Protein AF-A0A4R6RDR0-F1 (afdb_monomer_lite)

Structure (mmCIF, N/CA/C/O backbone):
data_AF-A0A4R6RDR0-F1
#
_entry.id   AF-A0A4R6RDR0-F1
#
loop_
_atom_site.group_PDB
_atom_site.id
_atom_site.type_symbol
_atom_site.label_atom_id
_atom_site.label_alt_id
_atom_site.label_comp_id
_atom_site.label_asym_id
_atom_site.label_entity_id
_atom_site.label_seq_id
_atom_site.pdbx_PDB_ins_code
_atom_site.Cartn_x
_atom_site.Cartn_y
_atom_site.Cartn_z
_atom_site.occupancy
_atom_site.B_iso_or_equiv
_atom_site.auth_seq_id
_atom_site.auth_comp_id
_atom_site.auth_asym_id
_atom_site.auth_atom_id
_atom_site.pdbx_PDB_model_num
ATOM 1 N N . MET A 1 1 ? 34.092 20.251 25.377 1.00 47.69 1 MET A N 1
ATOM 2 C CA . MET A 1 1 ? 33.679 20.243 23.959 1.00 47.69 1 MET A CA 1
ATOM 3 C C . MET A 1 1 ? 33.114 18.871 23.671 1.00 47.69 1 MET A C 1
ATOM 5 O O . MET A 1 1 ? 33.875 17.928 23.523 1.00 47.69 1 MET A O 1
ATOM 9 N N . THR A 1 2 ? 31.796 18.743 23.752 1.00 49.81 2 THR A N 1
ATOM 10 C CA . THR A 1 2 ? 31.071 17.506 23.459 1.00 49.81 2 THR A CA 1
ATOM 11 C C . THR A 1 2 ? 31.125 17.278 21.956 1.00 49.81 2 THR A C 1
ATOM 13 O O . THR A 1 2 ? 30.718 18.147 21.188 1.00 49.81 2 THR A O 1
ATOM 16 N N . ASP A 1 3 ? 31.692 16.144 21.567 1.00 53.75 3 ASP A N 1
ATOM 17 C CA . ASP A 1 3 ? 31.786 15.680 20.191 1.00 53.75 3 ASP A CA 1
ATOM 18 C C . ASP A 1 3 ? 30.374 15.612 19.591 1.00 53.75 3 ASP A C 1
ATOM 20 O O . ASP A 1 3 ? 29.497 14.903 20.097 1.00 53.75 3 ASP A O 1
ATOM 24 N N . ALA A 1 4 ? 30.108 16.438 18.580 1.00 61.34 4 ALA A N 1
ATOM 25 C CA . ALA A 1 4 ? 28.840 16.426 17.874 1.00 61.34 4 ALA A CA 1
ATOM 26 C C . ALA A 1 4 ? 28.815 15.149 17.033 1.00 61.34 4 ALA A C 1
ATOM 28 O O . ALA A 1 4 ? 29.314 15.141 15.910 1.00 61.34 4 ALA A O 1
ATOM 29 N N . ALA A 1 5 ? 28.277 14.071 17.613 1.00 69.31 5 ALA A N 1
ATOM 30 C CA . ALA A 1 5 ? 28.170 12.763 16.980 1.00 69.31 5 ALA A CA 1
ATOM 31 C C . ALA A 1 5 ? 27.735 12.919 15.516 1.00 69.31 5 ALA A C 1
ATOM 33 O O . ALA A 1 5 ? 26.642 13.420 15.224 1.00 69.31 5 ALA A O 1
ATOM 34 N N . THR A 1 6 ? 28.630 12.548 14.597 1.00 78.25 6 THR A N 1
ATOM 35 C CA . THR A 1 6 ? 28.396 12.641 13.158 1.00 78.25 6 THR A CA 1
ATOM 36 C C . THR A 1 6 ? 27.144 11.840 12.831 1.00 78.25 6 THR A C 1
ATOM 38 O O . THR A 1 6 ? 27.099 10.630 13.053 1.00 78.25 6 THR A O 1
ATOM 41 N N . ARG A 1 7 ? 26.092 12.516 12.354 1.00 81.75 7 ARG A N 1
ATOM 42 C CA . ARG A 1 7 ? 24.863 11.823 11.964 1.00 81.75 7 ARG A CA 1
ATOM 43 C C . ARG A 1 7 ? 25.187 10.875 10.806 1.00 81.75 7 ARG A C 1
ATOM 45 O O . ARG A 1 7 ? 25.811 11.321 9.841 1.00 81.75 7 ARG A O 1
ATOM 52 N N . PRO A 1 8 ? 24.776 9.600 10.879 1.00 85.31 8 PRO A N 1
ATOM 53 C CA . PRO A 1 8 ? 24.966 8.682 9.769 1.00 85.31 8 PRO A CA 1
ATOM 54 C C . PRO A 1 8 ? 24.188 9.178 8.546 1.00 85.31 8 PRO A C 1
ATOM 56 O O . PRO A 1 8 ? 23.113 9.771 8.674 1.00 85.31 8 PRO A O 1
ATOM 59 N N . ALA A 1 9 ? 24.747 8.943 7.359 1.00 90.94 9 ALA A N 1
ATOM 60 C CA . ALA A 1 9 ? 24.060 9.216 6.104 1.00 90.94 9 ALA A CA 1
ATOM 61 C C . ALA A 1 9 ? 22.785 8.362 5.976 1.00 90.94 9 ALA A C 1
ATOM 63 O O . ALA A 1 9 ? 22.658 7.311 6.608 1.00 90.94 9 ALA A O 1
ATOM 64 N N . THR A 1 10 ? 21.849 8.806 5.132 1.00 90.81 10 THR A N 1
ATOM 65 C CA . THR A 1 10 ? 20.632 8.033 4.842 1.00 90.81 10 THR A CA 1
ATOM 66 C C . THR A 1 10 ? 21.019 6.720 4.150 1.00 90.81 10 THR A C 1
ATOM 68 O O . THR A 1 10 ? 21.749 6.767 3.157 1.00 90.81 10 THR A O 1
ATOM 71 N N . PRO A 1 11 ? 20.574 5.555 4.651 1.00 94.38 11 PRO A N 1
ATOM 72 C CA . PRO A 1 11 ? 20.912 4.273 4.048 1.00 94.38 11 PRO A CA 1
ATOM 73 C C . PRO A 1 11 ? 20.185 4.070 2.714 1.00 94.38 11 PRO A C 1
ATOM 75 O O . PRO A 1 11 ? 19.070 4.550 2.519 1.00 94.38 11 PRO A O 1
ATOM 78 N N . VAL A 1 12 ? 20.798 3.288 1.824 1.00 93.50 12 VAL A N 1
ATOM 79 C CA . VAL A 1 12 ? 20.168 2.781 0.599 1.00 93.50 12 VAL A CA 1
ATOM 80 C C . VAL A 1 12 ? 19.943 1.284 0.769 1.00 93.50 12 VAL A C 1
ATOM 82 O O . VAL A 1 12 ? 20.874 0.552 1.101 1.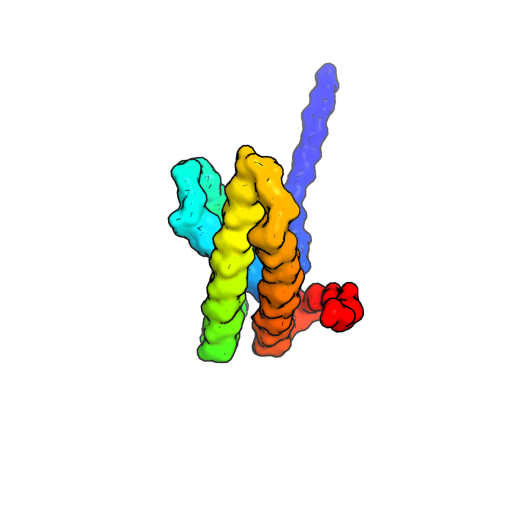00 93.50 12 VAL A O 1
ATOM 85 N N . ALA A 1 13 ? 18.712 0.830 0.544 1.00 93.44 13 ALA A N 1
ATOM 86 C CA . ALA A 1 13 ? 18.337 -0.576 0.609 1.00 93.44 13 ALA A CA 1
ATOM 87 C C . ALA A 1 13 ? 17.621 -0.983 -0.679 1.00 93.44 13 ALA A C 1
ATOM 89 O O . ALA A 1 13 ? 16.794 -0.233 -1.198 1.00 93.44 13 ALA A O 1
ATOM 90 N N . LYS A 1 14 ? 17.925 -2.184 -1.179 1.00 94.62 14 LYS A N 1
ATOM 91 C CA . LYS A 1 14 ? 17.134 -2.800 -2.245 1.00 94.62 14 LYS A CA 1
ATOM 92 C C . LYS A 1 14 ? 15.770 -3.209 -1.686 1.00 94.62 14 LYS A C 1
ATOM 94 O O . LYS A 1 14 ? 15.692 -3.744 -0.582 1.00 94.62 14 LYS A O 1
ATOM 99 N N . VAL A 1 15 ? 14.723 -2.997 -2.474 1.00 96.75 15 VAL A N 1
ATOM 100 C CA . VAL A 1 15 ? 13.353 -3.457 -2.204 1.00 96.75 15 VAL A CA 1
ATOM 101 C C . VAL A 1 15 ? 12.803 -4.160 -3.444 1.00 96.75 15 VAL A C 1
ATOM 103 O O . VAL A 1 15 ? 13.316 -3.960 -4.544 1.00 96.75 15 VAL A O 1
ATOM 106 N N . SER A 1 16 ? 11.777 -4.994 -3.270 1.00 97.75 16 SER A N 1
ATOM 107 C CA . SER A 1 16 ? 11.060 -5.595 -4.403 1.00 97.75 16 SER A CA 1
ATOM 108 C C . SER A 1 16 ? 10.237 -4.547 -5.163 1.00 97.75 16 SER A C 1
ATOM 110 O O . SER A 1 16 ? 9.906 -3.496 -4.603 1.00 97.75 16 SER A O 1
ATOM 112 N N . TRP A 1 17 ? 9.850 -4.830 -6.411 1.00 98.25 17 TRP A N 1
ATOM 113 C CA . TRP A 1 17 ? 8.976 -3.931 -7.173 1.00 98.25 17 TRP A CA 1
ATOM 114 C C . TRP A 1 17 ? 7.619 -3.730 -6.492 1.00 98.25 17 TRP A C 1
ATOM 116 O O . TRP A 1 17 ? 7.119 -2.611 -6.411 1.00 98.25 17 TRP A O 1
ATOM 126 N N . GLY A 1 18 ? 7.043 -4.798 -5.947 1.00 98.12 18 GLY A N 1
ATOM 127 C CA . GLY A 1 18 ? 5.793 -4.776 -5.202 1.00 98.12 18 GLY A CA 1
ATOM 128 C C . GLY A 1 18 ? 5.873 -3.882 -3.967 1.00 98.12 18 GLY A C 1
ATOM 129 O O . GLY A 1 18 ? 4.955 -3.106 -3.738 1.00 98.12 18 GLY A O 1
ATOM 130 N N . GLU A 1 19 ? 6.975 -3.918 -3.209 1.00 98.25 19 GLU A N 1
ATOM 131 C CA . GLU A 1 19 ? 7.193 -2.990 -2.082 1.00 98.25 19 GLU A CA 1
ATOM 132 C C . GLU A 1 19 ? 7.322 -1.535 -2.536 1.00 98.25 19 GLU A C 1
ATOM 134 O O . GLU A 1 19 ? 6.755 -0.631 -1.917 1.00 98.25 19 GLU A O 1
ATOM 139 N N . LEU A 1 20 ? 8.064 -1.297 -3.622 1.00 98.44 20 LEU A N 1
ATOM 140 C CA . LEU A 1 20 ? 8.235 0.044 -4.172 1.00 98.44 20 LEU A CA 1
ATOM 141 C C . LEU A 1 20 ? 6.879 0.643 -4.567 1.00 98.44 20 LEU A C 1
ATOM 143 O O . LEU A 1 20 ? 6.537 1.743 -4.127 1.00 98.44 20 LEU A O 1
ATOM 147 N N . PHE A 1 21 ? 6.088 -0.092 -5.352 1.00 98.62 21 PHE A N 1
ATOM 148 C CA . PHE A 1 21 ? 4.774 0.370 -5.788 1.00 98.62 21 PHE A CA 1
ATOM 149 C C . PHE A 1 21 ? 3.769 0.451 -4.634 1.00 98.62 21 PHE A C 1
ATOM 151 O O . PHE A 1 21 ? 2.985 1.396 -4.593 1.00 98.62 21 PHE A O 1
ATOM 158 N N . ASP A 1 22 ? 3.827 -0.442 -3.645 1.00 98.75 22 ASP A N 1
ATOM 159 C CA . ASP A 1 22 ? 3.000 -0.345 -2.436 1.00 98.75 22 ASP A CA 1
ATOM 160 C C . ASP A 1 22 ? 3.237 0.985 -1.719 1.00 98.75 22 ASP A C 1
ATOM 162 O O . ASP A 1 22 ? 2.308 1.764 -1.490 1.00 98.75 22 ASP A O 1
ATOM 166 N N . LYS A 1 23 ? 4.505 1.325 -1.481 1.00 98.69 23 LYS A N 1
ATOM 167 C CA . LYS A 1 23 ? 4.867 2.588 -0.843 1.00 98.69 23 LYS A CA 1
ATOM 168 C C . LYS A 1 23 ? 4.467 3.809 -1.676 1.00 98.69 23 LYS A C 1
ATOM 170 O O . LYS A 1 23 ? 3.950 4.777 -1.114 1.00 98.69 23 LYS A O 1
ATOM 175 N N . ILE A 1 24 ? 4.653 3.764 -2.995 1.00 98.81 24 ILE A N 1
ATOM 176 C CA . ILE A 1 24 ? 4.216 4.826 -3.917 1.00 98.81 24 ILE A CA 1
ATOM 177 C C . ILE A 1 24 ? 2.699 5.037 -3.824 1.00 98.81 24 ILE A C 1
ATOM 179 O O . ILE A 1 24 ? 2.249 6.172 -3.668 1.00 98.81 24 ILE A O 1
ATOM 183 N N . THR A 1 25 ? 1.896 3.969 -3.870 1.00 98.88 25 THR A N 1
ATOM 184 C CA . THR A 1 25 ? 0.428 4.091 -3.807 1.00 98.88 25 THR A CA 1
ATOM 185 C C . THR A 1 25 ? -0.042 4.662 -2.466 1.00 98.88 25 THR A C 1
ATOM 187 O O . THR A 1 25 ? -0.876 5.570 -2.449 1.00 98.88 25 THR A O 1
ATOM 190 N N . ILE A 1 26 ? 0.569 4.255 -1.348 1.00 98.88 26 ILE A N 1
ATOM 191 C CA . ILE A 1 26 ? 0.313 4.841 -0.022 1.00 98.88 26 ILE A CA 1
ATOM 192 C C . ILE A 1 26 ? 0.662 6.336 0.002 1.00 98.88 26 ILE A C 1
ATOM 194 O O . ILE A 1 26 ? -0.099 7.146 0.536 1.00 98.88 26 ILE A O 1
ATOM 198 N N . LEU A 1 27 ? 1.804 6.731 -0.566 1.00 98.88 27 LEU A N 1
ATOM 199 C CA . LEU A 1 27 ? 2.224 8.134 -0.601 1.00 98.88 27 LEU A CA 1
ATOM 200 C C . LEU A 1 27 ? 1.300 8.992 -1.470 1.00 98.88 27 LEU A C 1
ATOM 202 O O . LEU A 1 27 ? 0.958 10.101 -1.064 1.00 98.88 27 LEU A O 1
ATOM 206 N N . ARG A 1 28 ? 0.811 8.469 -2.599 1.00 98.69 28 ARG A N 1
ATOM 207 C CA . ARG A 1 28 ? -0.214 9.139 -3.419 1.00 98.69 28 ARG A CA 1
ATOM 208 C C . ARG A 1 28 ? -1.495 9.388 -2.623 1.00 98.69 28 ARG A C 1
ATOM 210 O O . ARG A 1 28 ? -2.031 10.495 -2.658 1.00 98.69 28 ARG A O 1
ATOM 217 N N . ILE A 1 29 ? -1.958 8.403 -1.850 1.00 98.62 29 ILE A N 1
ATOM 218 C CA . ILE A 1 29 ? -3.119 8.566 -0.960 1.00 98.62 29 ILE A CA 1
ATOM 219 C C . ILE A 1 29 ? -2.838 9.640 0.096 1.00 98.62 29 ILE A C 1
ATOM 221 O O . ILE A 1 29 ? -3.657 10.538 0.284 1.00 98.62 29 ILE A O 1
ATOM 225 N N . LYS A 1 30 ? -1.662 9.605 0.734 1.00 98.50 30 LYS A N 1
ATOM 226 C CA . LYS A 1 30 ? -1.244 10.603 1.732 1.00 98.50 30 LYS A CA 1
ATOM 227 C C . LYS A 1 30 ? -1.226 12.019 1.165 1.00 98.50 30 LYS A C 1
ATOM 229 O O . LYS A 1 30 ? -1.768 12.920 1.795 1.00 98.50 30 LYS A O 1
ATOM 234 N N . VAL A 1 31 ? -0.662 12.223 -0.024 1.00 98.62 31 VAL A N 1
ATOM 235 C CA . VAL A 1 31 ? -0.648 13.535 -0.689 1.00 98.62 31 VAL A CA 1
ATOM 236 C C . VAL A 1 31 ? -2.070 14.057 -0.926 1.00 98.62 31 VAL A C 1
ATOM 238 O O . VAL A 1 31 ? -2.305 15.251 -0.765 1.00 98.62 31 VAL A O 1
ATOM 241 N N . ARG A 1 32 ? -3.029 13.176 -1.251 1.00 98.00 32 ARG A N 1
ATOM 242 C CA . ARG A 1 32 ? -4.439 13.548 -1.461 1.00 98.00 32 ARG A CA 1
ATOM 243 C C . ARG A 1 32 ? -5.230 13.775 -0.169 1.00 98.00 32 ARG A C 1
ATOM 245 O O . ARG A 1 32 ? -6.133 14.604 -0.169 1.00 98.00 32 ARG A O 1
ATOM 252 N N . ARG A 1 33 ? -4.955 13.012 0.896 1.00 97.75 33 ARG A N 1
ATOM 253 C CA . ARG A 1 33 ? -5.811 12.945 2.099 1.00 97.75 33 ARG A CA 1
ATOM 254 C C . ARG A 1 33 ? -5.262 13.671 3.328 1.00 97.75 33 ARG A C 1
ATOM 256 O O . ARG A 1 33 ? -6.038 14.002 4.219 1.00 97.75 33 ARG A O 1
ATOM 263 N N . LEU A 1 34 ? -3.953 13.912 3.427 1.00 97.56 34 LEU A N 1
ATOM 264 C CA . LEU A 1 34 ? -3.385 14.596 4.592 1.00 97.56 34 LEU A CA 1
ATOM 265 C C . LEU A 1 34 ? -3.822 16.066 4.640 1.00 97.56 34 LEU A C 1
ATOM 267 O O . LEU A 1 34 ? -3.753 16.784 3.649 1.00 97.56 34 LEU A O 1
ATOM 271 N N . ALA A 1 35 ? -4.203 16.537 5.829 1.00 97.00 35 ALA A N 1
ATOM 272 C CA . ALA A 1 35 ? -4.674 17.909 6.021 1.00 97.00 35 ALA A CA 1
ATOM 273 C C . ALA A 1 35 ? -3.542 18.929 6.241 1.00 97.00 35 ALA A C 1
ATOM 275 O O . ALA A 1 35 ? -3.694 20.111 5.936 1.00 97.00 35 ALA A O 1
ATOM 276 N N . LYS A 1 36 ? -2.404 18.505 6.809 1.00 98.31 36 LYS A N 1
ATOM 277 C CA . LYS A 1 36 ? -1.319 19.420 7.195 1.00 98.31 36 LYS A CA 1
ATOM 278 C C . LYS A 1 36 ? -0.378 19.686 6.014 1.00 98.31 36 LYS A C 1
ATOM 280 O O . LYS A 1 36 ? 0.274 18.744 5.558 1.00 98.31 36 LYS A O 1
ATOM 285 N N . PRO A 1 37 ? -0.197 20.949 5.575 1.00 97.94 37 PRO A N 1
ATOM 286 C CA . PRO A 1 37 ? 0.619 21.262 4.399 1.00 97.94 37 PRO A CA 1
ATOM 287 C C . PRO A 1 37 ? 2.071 20.780 4.490 1.00 97.94 37 PRO A C 1
ATOM 289 O O . PRO A 1 37 ? 2.654 20.370 3.493 1.00 97.94 37 PRO A O 1
ATOM 292 N N . GLU A 1 38 ? 2.670 20.813 5.680 1.00 98.12 38 GLU A N 1
ATOM 293 C CA . GLU A 1 38 ? 4.031 20.310 5.907 1.00 98.12 38 GLU A CA 1
ATOM 294 C C . GLU A 1 38 ? 4.149 18.795 5.692 1.00 98.12 38 GLU A C 1
ATOM 296 O O . GLU A 1 38 ? 5.114 18.335 5.085 1.00 98.12 38 GLU A O 1
ATOM 301 N N . GLN A 1 39 ? 3.138 18.031 6.110 1.00 98.31 39 GLN A N 1
ATOM 302 C CA . GLN A 1 39 ? 3.099 16.583 5.932 1.00 98.31 39 GLN A CA 1
ATOM 303 C C . GLN A 1 39 ? 2.844 16.222 4.468 1.00 98.31 39 GLN A C 1
ATOM 305 O O . GLN A 1 39 ? 3.482 15.308 3.954 1.00 98.31 39 GLN A O 1
ATOM 310 N N . VAL A 1 40 ? 1.975 16.977 3.783 1.00 98.62 40 VAL A N 1
ATOM 311 C CA . VAL A 1 40 ? 1.742 16.832 2.338 1.00 98.62 40 VAL A CA 1
ATOM 312 C C . VAL A 1 40 ? 3.029 17.097 1.561 1.00 98.62 40 VAL A C 1
ATOM 314 O O . VAL A 1 40 ? 3.409 16.275 0.734 1.00 98.62 40 VAL A O 1
ATOM 317 N N . ARG A 1 41 ? 3.746 18.195 1.853 1.00 98.62 41 ARG A N 1
ATOM 318 C CA . ARG A 1 41 ? 5.035 18.496 1.202 1.00 98.62 41 ARG A CA 1
ATOM 319 C C . ARG A 1 41 ? 6.062 17.392 1.429 1.00 98.62 41 ARG A C 1
ATOM 321 O O . ARG A 1 41 ? 6.748 17.009 0.489 1.00 98.62 41 ARG A O 1
ATOM 328 N N . ASN A 1 42 ? 6.151 16.869 2.651 1.00 98.62 42 ASN A N 1
ATOM 329 C CA . ASN A 1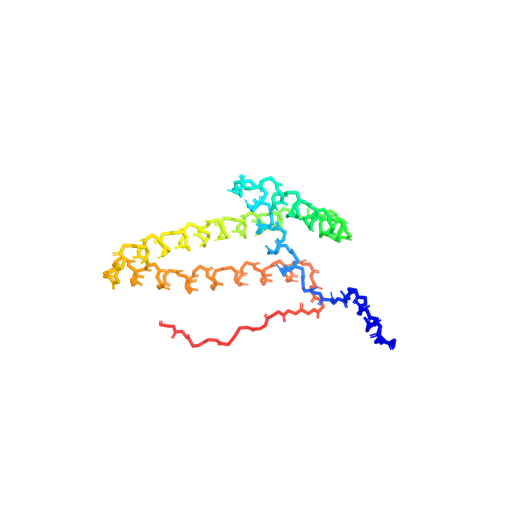 42 ? 7.060 15.770 2.955 1.00 98.62 42 ASN A CA 1
ATOM 330 C C . ASN A 1 42 ? 6.691 14.490 2.187 1.00 98.62 42 ASN A C 1
ATOM 332 O O . ASN A 1 42 ? 7.556 13.883 1.564 1.00 98.62 42 ASN A O 1
ATOM 336 N N . ALA A 1 43 ? 5.411 14.105 2.183 1.00 98.69 43 ALA A N 1
ATOM 337 C CA . ALA A 1 43 ? 4.936 12.933 1.448 1.00 98.69 43 ALA A CA 1
ATOM 338 C C . ALA A 1 43 ? 5.129 13.082 -0.069 1.00 98.69 43 ALA A C 1
ATOM 340 O O . ALA A 1 43 ? 5.502 12.119 -0.728 1.00 98.69 43 ALA A O 1
ATOM 341 N N . ALA A 1 44 ? 4.923 14.282 -0.617 1.00 98.75 44 ALA A N 1
ATOM 342 C CA . ALA A 1 44 ? 5.157 14.571 -2.029 1.00 98.75 44 ALA A CA 1
ATOM 343 C C . ALA A 1 44 ? 6.645 14.491 -2.395 1.00 98.75 44 ALA A C 1
ATOM 345 O O . ALA A 1 44 ? 6.987 13.977 -3.456 1.00 98.75 44 ALA A O 1
ATOM 346 N N . HIS A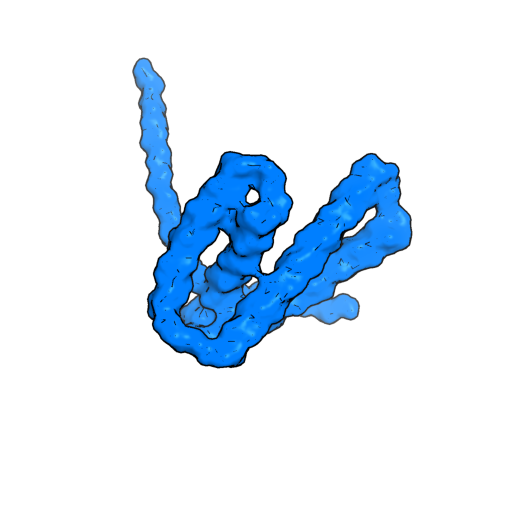 1 45 ? 7.534 14.960 -1.514 1.00 98.56 45 HIS A N 1
ATOM 347 C CA . HIS A 1 45 ? 8.974 14.821 -1.717 1.00 98.56 45 HIS A CA 1
ATOM 348 C C . HIS A 1 45 ? 9.403 13.348 -1.718 1.00 98.56 45 HIS A C 1
ATOM 350 O O . HIS A 1 45 ? 10.100 12.915 -2.631 1.00 98.56 45 HIS A O 1
ATOM 356 N N . GLU A 1 46 ? 8.941 12.565 -0.740 1.00 98.44 46 GLU A N 1
ATOM 357 C CA . GLU A 1 46 ? 9.210 11.125 -0.685 1.00 98.44 46 GLU A CA 1
ATOM 358 C C . GLU A 1 46 ? 8.639 10.390 -1.908 1.00 98.44 46 GLU A C 1
ATOM 360 O O . GLU A 1 46 ? 9.309 9.532 -2.478 1.00 98.44 46 GLU A O 1
ATOM 365 N N . LEU A 1 47 ? 7.429 10.758 -2.344 1.00 98.75 47 LEU A N 1
ATOM 366 C CA . LEU A 1 47 ? 6.794 10.207 -3.540 1.00 98.75 47 LEU A CA 1
ATOM 367 C C . LEU A 1 47 ? 7.652 10.441 -4.785 1.00 98.75 47 LEU A C 1
ATOM 369 O O . LEU A 1 47 ? 7.922 9.485 -5.504 1.00 98.75 47 LEU A O 1
ATOM 373 N N . ALA A 1 48 ? 8.119 11.674 -5.003 1.00 98.56 48 ALA A N 1
ATOM 374 C CA . ALA A 1 48 ? 8.935 12.018 -6.166 1.00 98.56 48 ALA A CA 1
ATOM 375 C C . ALA A 1 48 ? 10.221 11.175 -6.241 1.00 98.56 48 ALA A C 1
ATOM 377 O O . ALA A 1 48 ? 10.530 10.619 -7.291 1.00 98.56 48 ALA A O 1
ATOM 378 N N . VAL A 1 49 ? 10.919 10.995 -5.111 1.00 97.50 49 VAL A N 1
ATOM 379 C CA . VAL A 1 49 ? 12.141 10.168 -5.036 1.00 97.50 49 VAL A CA 1
ATOM 380 C C . VAL A 1 49 ? 11.869 8.709 -5.428 1.00 97.50 49 VAL A C 1
ATOM 382 O O . VAL A 1 49 ? 12.669 8.074 -6.120 1.00 97.50 49 VAL A O 1
ATOM 385 N N . LEU A 1 50 ? 10.737 8.148 -4.996 1.00 98.25 50 LEU A N 1
ATOM 386 C CA . LEU A 1 50 ? 10.383 6.766 -5.327 1.00 98.25 50 LEU A CA 1
ATOM 387 C C . LEU A 1 50 ? 9.854 6.620 -6.757 1.00 98.25 50 LEU A C 1
ATOM 389 O O . LEU A 1 50 ? 10.132 5.609 -7.397 1.00 98.25 50 LEU A O 1
ATOM 393 N N . GLU A 1 51 ? 9.138 7.615 -7.284 1.00 98.12 51 GLU A N 1
ATOM 394 C CA . GLU A 1 51 ? 8.674 7.624 -8.676 1.00 98.12 51 GLU A CA 1
ATOM 395 C C . GLU A 1 51 ? 9.840 7.722 -9.670 1.00 98.12 51 GLU A C 1
ATOM 397 O O . GLU A 1 51 ? 9.814 7.039 -10.694 1.00 98.12 51 GLU A O 1
ATOM 402 N N . GLU A 1 52 ? 10.908 8.459 -9.341 1.00 97.19 52 GLU A N 1
ATOM 403 C CA . GLU A 1 52 ? 12.164 8.437 -10.109 1.00 97.19 52 GLU A CA 1
ATOM 404 C C . GLU A 1 52 ? 12.775 7.030 -10.160 1.00 97.19 52 GLU A C 1
ATOM 406 O O . GLU A 1 52 ? 13.202 6.568 -11.219 1.00 97.19 52 GLU A O 1
ATOM 411 N N . THR A 1 53 ? 12.761 6.308 -9.036 1.00 95.88 53 THR A N 1
ATOM 412 C CA . THR A 1 53 ? 13.224 4.912 -8.995 1.00 95.88 53 THR A CA 1
ATOM 413 C C . THR A 1 53 ? 12.313 4.009 -9.831 1.00 95.88 53 THR A C 1
ATOM 415 O O . THR A 1 53 ? 12.799 3.176 -10.596 1.00 95.88 53 THR A O 1
ATOM 418 N N . ALA A 1 54 ? 10.993 4.193 -9.743 1.00 96.94 54 ALA A N 1
ATOM 419 C CA . ALA A 1 54 ? 10.022 3.404 -10.497 1.00 96.94 54 ALA A CA 1
ATOM 420 C C . ALA A 1 54 ? 10.139 3.601 -12.016 1.00 96.94 54 ALA A C 1
ATOM 422 O O . ALA A 1 54 ? 9.955 2.648 -12.772 1.00 96.94 54 ALA A O 1
ATOM 423 N N . ALA A 1 55 ? 10.514 4.801 -12.467 1.00 96.38 55 ALA A N 1
ATOM 424 C CA . ALA A 1 55 ? 10.714 5.106 -13.883 1.00 96.38 55 ALA A CA 1
ATOM 425 C C . ALA A 1 55 ? 11.824 4.260 -14.538 1.00 96.38 55 ALA A C 1
ATOM 427 O O . ALA A 1 55 ? 11.822 4.077 -15.756 1.00 96.38 55 ALA A O 1
ATOM 428 N N . THR A 1 56 ? 12.744 3.690 -13.750 1.00 94.12 56 THR A N 1
ATOM 429 C CA . THR A 1 56 ? 13.793 2.791 -14.263 1.00 94.12 56 THR A CA 1
ATOM 430 C C . THR A 1 56 ? 13.246 1.473 -14.821 1.00 94.12 56 THR A C 1
ATOM 432 O O . THR A 1 56 ? 13.925 0.835 -15.623 1.00 94.12 56 THR A O 1
ATOM 435 N N . ALA A 1 57 ? 12.006 1.097 -14.477 1.00 92.31 57 ALA A N 1
ATOM 436 C CA . ALA A 1 57 ? 11.310 -0.047 -15.070 1.00 92.31 57 ALA A CA 1
ATOM 437 C C . ALA A 1 57 ? 10.984 0.152 -16.563 1.00 92.31 57 ALA A C 1
ATOM 439 O O . ALA A 1 57 ? 10.644 -0.805 -17.257 1.00 92.31 57 ALA A O 1
ATOM 440 N N . GLY A 1 58 ? 11.069 1.386 -17.072 1.00 93.69 58 GLY A N 1
ATOM 441 C CA . GLY A 1 58 ? 10.664 1.716 -18.431 1.00 93.69 58 GLY A CA 1
ATOM 442 C C . GLY A 1 58 ? 9.143 1.700 -18.596 1.00 93.69 58 GLY A C 1
ATOM 443 O O . GLY A 1 58 ? 8.404 2.183 -17.741 1.00 93.69 58 GLY A O 1
ATOM 444 N N . THR A 1 59 ? 8.665 1.192 -19.733 1.00 94.81 59 THR A N 1
ATOM 445 C CA . THR A 1 59 ? 7.221 1.107 -20.000 1.00 94.81 59 THR A CA 1
ATOM 446 C C . THR A 1 59 ? 6.635 -0.115 -19.308 1.00 94.81 59 THR A C 1
ATOM 448 O O . THR A 1 59 ? 7.012 -1.242 -19.620 1.00 94.81 59 THR A O 1
ATOM 451 N N . LEU A 1 60 ? 5.692 0.119 -18.399 1.00 96.31 60 LEU A N 1
ATOM 452 C CA . LEU A 1 60 ? 4.930 -0.936 -17.739 1.00 96.31 60 LEU A CA 1
ATOM 453 C C . LEU A 1 60 ? 3.811 -1.426 -18.661 1.00 96.31 60 LEU A C 1
ATOM 455 O O . LEU A 1 60 ? 3.127 -0.619 -19.296 1.00 96.31 60 LEU A O 1
ATOM 459 N N . ASP A 1 61 ? 3.605 -2.738 -18.719 1.00 95.56 61 ASP A N 1
ATOM 460 C CA . ASP A 1 61 ? 2.463 -3.304 -19.426 1.00 95.56 61 ASP A CA 1
ATOM 461 C C . ASP A 1 61 ? 1.144 -3.046 -18.675 1.00 95.56 61 ASP A C 1
ATOM 463 O O . ASP A 1 61 ? 1.107 -2.688 -17.492 1.00 95.56 61 ASP A O 1
ATOM 467 N N . SER A 1 62 ? 0.026 -3.245 -19.375 1.00 96.62 62 SER A N 1
ATOM 468 C CA . SER A 1 62 ? -1.312 -2.998 -18.832 1.00 96.62 62 SER A CA 1
ATOM 469 C C . SER A 1 62 ? -1.656 -3.867 -17.620 1.00 96.62 62 SER A C 1
ATOM 471 O O . SER A 1 62 ? -2.454 -3.445 -16.788 1.00 96.62 62 SER A O 1
ATOM 473 N N . GLY A 1 63 ? -1.085 -5.069 -17.512 1.00 97.69 63 GLY A N 1
ATOM 474 C CA . GLY A 1 63 ? -1.292 -5.961 -16.374 1.00 97.69 63 GLY A CA 1
ATOM 475 C C . GLY A 1 63 ? -0.635 -5.424 -15.106 1.00 97.69 63 GLY A C 1
ATOM 476 O O . GLY A 1 63 ? -1.265 -5.411 -14.049 1.00 97.69 63 GLY A O 1
ATOM 477 N N . VAL A 1 64 ? 0.591 -4.905 -15.215 1.00 97.94 64 VAL A N 1
ATOM 478 C CA . VAL A 1 64 ? 1.275 -4.240 -14.094 1.00 97.94 64 VAL A CA 1
ATOM 479 C C . VAL A 1 64 ? 0.543 -2.966 -13.681 1.00 97.94 64 VAL A C 1
ATOM 481 O O . VAL A 1 64 ? 0.331 -2.749 -12.489 1.00 97.94 64 VAL A O 1
ATOM 484 N N . LEU A 1 65 ? 0.104 -2.147 -14.641 1.00 98.31 65 LEU A N 1
ATOM 485 C CA . LEU A 1 65 ? -0.672 -0.937 -14.345 1.00 98.31 65 LEU A CA 1
ATOM 486 C C . LEU A 1 65 ? -1.977 -1.269 -13.606 1.00 98.31 65 LEU A C 1
ATOM 488 O O . LEU A 1 65 ? -2.248 -0.681 -12.561 1.00 98.31 65 LEU A O 1
ATOM 492 N N . ALA A 1 66 ? -2.721 -2.276 -14.071 1.00 98.56 66 ALA A N 1
ATOM 493 C CA . ALA A 1 66 ? -3.927 -2.742 -13.390 1.00 98.56 66 ALA A CA 1
ATOM 494 C C . ALA A 1 66 ? -3.634 -3.265 -11.970 1.00 98.56 66 ALA A C 1
ATOM 496 O O . ALA A 1 66 ? -4.404 -3.015 -11.046 1.00 98.56 66 ALA A O 1
ATOM 497 N N . ALA A 1 67 ? -2.504 -3.949 -11.761 1.00 98.50 67 ALA A N 1
ATOM 498 C CA . ALA A 1 67 ? -2.095 -4.391 -10.430 1.00 98.50 67 ALA A CA 1
ATOM 499 C C . ALA A 1 67 ? -1.728 -3.216 -9.500 1.00 98.50 67 ALA A C 1
ATOM 501 O O . ALA A 1 67 ? -1.991 -3.281 -8.301 1.00 98.50 67 ALA A O 1
ATOM 502 N N . ILE A 1 68 ? -1.156 -2.129 -10.024 1.00 98.62 68 ILE A N 1
ATOM 503 C CA . ILE A 1 68 ? -0.894 -0.901 -9.253 1.00 98.62 68 ILE A CA 1
ATOM 504 C C . ILE A 1 68 ? -2.210 -0.202 -8.869 1.00 98.62 68 ILE A C 1
ATOM 506 O O . ILE A 1 68 ? -2.332 0.314 -7.752 1.00 98.62 68 ILE A O 1
ATOM 510 N N . ASP A 1 69 ? -3.209 -0.214 -9.750 1.00 98.62 69 ASP A N 1
ATOM 511 C CA . ASP A 1 69 ? -4.544 0.315 -9.452 1.00 98.62 69 ASP A CA 1
ATOM 512 C C . ASP A 1 69 ? -5.250 -0.527 -8.375 1.00 98.62 69 ASP A C 1
ATOM 514 O O . ASP A 1 69 ? -5.751 0.027 -7.392 1.00 98.62 69 ASP A O 1
ATOM 518 N N . ASP A 1 70 ? -5.196 -1.861 -8.484 1.00 98.62 70 ASP A N 1
ATOM 519 C CA . ASP A 1 70 ? -5.652 -2.793 -7.441 1.00 98.62 70 ASP A CA 1
ATOM 520 C C . ASP A 1 70 ? -4.986 -2.479 -6.092 1.00 98.62 70 ASP A C 1
ATOM 522 O O . ASP A 1 70 ? -5.650 -2.422 -5.053 1.00 98.62 70 ASP A O 1
ATOM 526 N N . LEU A 1 71 ? -3.666 -2.267 -6.099 1.00 98.69 71 LEU A N 1
ATOM 527 C CA . LEU A 1 71 ? -2.884 -1.978 -4.899 1.00 98.69 71 LEU A CA 1
ATOM 528 C C . LEU A 1 71 ? -3.298 -0.647 -4.267 1.00 98.69 71 LEU A C 1
ATOM 530 O O . LEU A 1 71 ? -3.428 -0.550 -3.047 1.00 98.69 71 LEU A O 1
ATOM 534 N N . THR A 1 72 ? -3.570 0.358 -5.101 1.00 98.69 72 THR A N 1
ATOM 535 C CA . THR A 1 72 ? -4.108 1.649 -4.660 1.00 98.69 72 THR A CA 1
ATOM 536 C C . THR A 1 72 ? -5.463 1.467 -3.982 1.00 98.69 72 THR A C 1
ATOM 538 O O . THR A 1 72 ? -5.653 1.966 -2.876 1.00 98.69 72 THR A O 1
ATOM 541 N N . ALA A 1 73 ? -6.381 0.711 -4.589 1.00 98.75 73 ALA A N 1
ATOM 542 C CA . ALA A 1 73 ? -7.714 0.476 -4.036 1.00 98.75 73 ALA A CA 1
ATOM 543 C C . ALA A 1 73 ? -7.675 -0.272 -2.689 1.00 98.75 73 ALA A C 1
ATOM 545 O O . ALA A 1 73 ? -8.404 0.078 -1.756 1.00 98.75 73 ALA A O 1
ATOM 546 N N . VAL A 1 74 ? -6.799 -1.273 -2.555 1.00 98.69 74 VAL A N 1
ATOM 547 C CA . VAL A 1 74 ? -6.585 -1.980 -1.280 1.00 98.69 74 VAL A CA 1
ATOM 548 C C . VAL A 1 74 ? -6.033 -1.029 -0.217 1.00 98.69 74 VAL A C 1
ATOM 550 O O . VAL A 1 74 ? -6.545 -0.991 0.900 1.00 98.69 74 VAL A O 1
ATOM 553 N N . ASN A 1 75 ? -5.038 -0.205 -0.558 1.00 98.88 75 ASN A N 1
ATOM 554 C CA . ASN A 1 75 ? -4.475 0.773 0.374 1.00 98.88 75 ASN A CA 1
ATOM 555 C C . ASN A 1 75 ? -5.486 1.857 0.790 1.00 98.88 75 ASN A C 1
ATOM 557 O O . ASN A 1 75 ? -5.479 2.285 1.943 1.00 98.88 75 ASN A O 1
ATOM 561 N N . GLU A 1 76 ? -6.389 2.278 -0.097 1.00 98.69 76 GLU A N 1
ATOM 562 C CA . GLU A 1 76 ? -7.482 3.192 0.261 1.00 98.69 76 GLU A CA 1
ATOM 563 C C . GLU A 1 76 ? -8.498 2.545 1.202 1.00 98.69 76 GLU A C 1
ATOM 565 O O . GLU A 1 76 ? -8.965 3.198 2.137 1.00 98.69 76 GLU A O 1
ATOM 570 N N . THR A 1 77 ? -8.803 1.265 0.983 1.00 98.69 77 THR A N 1
ATOM 571 C CA . THR A 1 77 ? -9.686 0.486 1.860 1.00 98.69 77 THR A CA 1
ATOM 572 C C . THR A 1 77 ? -9.069 0.351 3.251 1.00 98.69 77 THR A C 1
ATOM 574 O O . THR A 1 77 ? -9.722 0.667 4.243 1.00 98.69 77 THR A O 1
ATOM 577 N N . LEU A 1 78 ? -7.789 -0.026 3.331 1.00 98.75 78 LEU A N 1
ATOM 578 C CA . LEU A 1 78 ? -7.042 -0.106 4.589 1.00 98.75 78 LEU A CA 1
ATOM 579 C C . LEU A 1 78 ? -6.985 1.240 5.318 1.00 98.75 78 LEU A C 1
ATOM 581 O O . LEU A 1 78 ? -7.167 1.272 6.532 1.00 98.75 78 LEU A O 1
ATOM 585 N N . TRP A 1 79 ? -6.786 2.347 4.595 1.00 98.44 79 TRP A N 1
ATOM 586 C CA . TRP A 1 79 ? -6.826 3.690 5.181 1.00 98.44 79 TRP A CA 1
ATOM 587 C C . TRP A 1 79 ? -8.173 3.965 5.853 1.00 98.44 79 TRP A C 1
ATOM 589 O O . TRP A 1 79 ? -8.216 4.414 6.995 1.00 98.44 79 TRP A O 1
ATOM 599 N N . THR A 1 80 ? -9.279 3.699 5.153 1.00 98.50 80 THR A N 1
ATOM 600 C CA . THR A 1 80 ? -10.626 3.911 5.698 1.00 98.50 80 THR A CA 1
ATOM 601 C C . THR A 1 80 ? -10.903 2.997 6.891 1.00 98.50 80 THR A C 1
ATOM 603 O O . THR A 1 80 ? -11.436 3.468 7.889 1.00 98.50 80 THR A O 1
ATOM 606 N N . ILE A 1 81 ? -10.487 1.727 6.838 1.00 98.56 81 ILE A N 1
ATOM 607 C CA . ILE A 1 81 ? -10.597 0.806 7.979 1.00 98.56 81 ILE A CA 1
ATOM 608 C C . ILE A 1 81 ? -9.817 1.342 9.188 1.00 98.56 81 ILE A C 1
ATOM 610 O O . ILE A 1 81 ? -10.319 1.290 10.307 1.00 98.56 81 ILE A O 1
ATOM 614 N N . GLU A 1 82 ? -8.604 1.861 8.990 1.00 98.06 82 GLU A N 1
ATOM 615 C CA . GLU A 1 82 ? -7.795 2.407 10.084 1.00 98.06 82 GLU A CA 1
ATOM 616 C C . GLU A 1 82 ? -8.435 3.658 10.704 1.00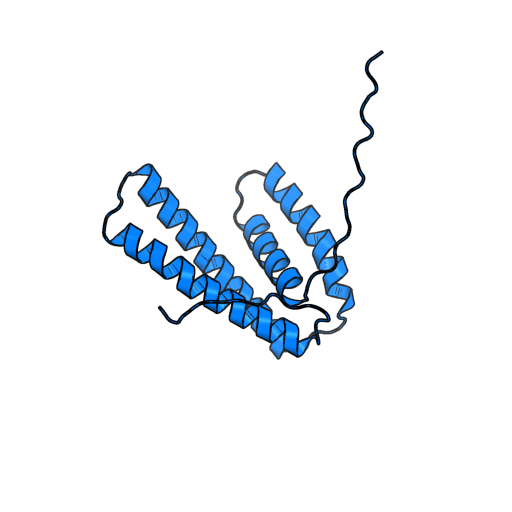 98.06 82 GLU A C 1
ATOM 618 O O . GLU A 1 82 ? -8.442 3.798 11.930 1.00 98.06 82 GLU A O 1
ATOM 623 N N . ASP A 1 83 ? -9.000 4.548 9.886 1.00 97.88 83 ASP A N 1
ATOM 624 C CA . ASP A 1 83 ? -9.740 5.711 10.378 1.00 97.88 83 ASP A CA 1
ATOM 625 C C . ASP A 1 83 ? -10.990 5.278 11.169 1.00 97.88 83 ASP A C 1
ATOM 627 O O . ASP A 1 83 ? -11.161 5.715 12.306 1.00 97.88 83 ASP A O 1
ATOM 631 N N . ASP A 1 84 ? -11.782 4.330 10.660 1.00 98.44 84 ASP A N 1
ATOM 632 C CA . ASP A 1 84 ? -12.942 3.775 11.373 1.00 98.44 84 ASP A CA 1
ATOM 633 C C . ASP A 1 84 ? -12.548 3.117 12.715 1.00 98.44 84 ASP A C 1
ATOM 635 O O . ASP A 1 84 ? -13.235 3.280 13.727 1.00 98.44 84 ASP A O 1
ATOM 639 N N . ILE A 1 85 ? -11.419 2.397 12.766 1.00 98.31 85 ILE A N 1
ATOM 640 C CA . ILE A 1 85 ? -10.888 1.815 14.012 1.00 98.31 85 ILE A CA 1
ATOM 641 C C . ILE A 1 85 ? -10.527 2.920 15.010 1.00 98.31 85 ILE A C 1
ATOM 643 O O . ILE A 1 85 ? -10.827 2.805 16.201 1.00 98.31 85 ILE A O 1
ATOM 647 N N . ARG A 1 86 ? -9.909 4.014 14.548 1.00 98.06 86 ARG A N 1
ATOM 648 C CA . ARG A 1 86 ? -9.595 5.168 15.405 1.00 98.06 86 ARG A CA 1
ATOM 649 C C . ARG A 1 86 ? -10.856 5.868 15.901 1.00 98.06 86 ARG A C 1
ATOM 651 O O . ARG A 1 86 ? -10.814 6.482 16.966 1.00 98.06 86 ARG A O 1
ATOM 658 N N . ASP A 1 87 ? -11.953 5.828 15.157 1.00 98.31 87 ASP A N 1
ATOM 659 C CA . ASP A 1 87 ? -13.241 6.381 15.581 1.00 98.31 87 ASP A CA 1
ATOM 660 C C . ASP A 1 87 ? -13.843 5.549 16.719 1.00 98.31 87 ASP A C 1
ATOM 662 O O . ASP A 1 87 ? -14.217 6.113 17.753 1.00 98.31 87 ASP A O 1
ATOM 666 N N . CYS A 1 88 ? -13.821 4.218 16.588 1.00 98.38 88 CYS A N 1
ATOM 667 C CA . CYS A 1 88 ? -14.157 3.292 17.671 1.00 98.38 88 CYS A CA 1
ATOM 668 C C . CYS A 1 88 ? -13.292 3.533 18.922 1.00 98.38 88 CYS A C 1
ATOM 670 O O . CYS A 1 88 ? -13.831 3.661 20.021 1.00 98.38 88 CYS A O 1
ATOM 672 N N . GLU A 1 89 ? -11.971 3.684 18.766 1.00 98.31 89 GLU A N 1
ATOM 673 C CA . GLU A 1 89 ? -11.039 3.977 19.869 1.00 98.31 89 GLU A CA 1
ATOM 674 C C . GLU A 1 89 ? -11.390 5.294 20.582 1.00 98.31 89 GLU A C 1
ATOM 676 O O . GLU A 1 89 ? -11.477 5.342 21.811 1.00 98.31 89 GLU A O 1
ATOM 681 N N . ARG A 1 90 ? -11.661 6.372 19.830 1.00 98.38 90 ARG A N 1
ATOM 682 C CA . ARG A 1 90 ? -12.062 7.669 20.409 1.00 98.38 90 ARG A CA 1
ATOM 683 C C . ARG A 1 90 ? -13.376 7.576 21.181 1.00 98.38 90 ARG A C 1
ATOM 685 O O . ARG A 1 90 ? -13.519 8.238 22.209 1.00 98.38 90 ARG A O 1
ATOM 692 N N . ALA A 1 91 ? -14.310 6.757 20.704 1.00 98.25 91 ALA A N 1
ATOM 693 C CA . ALA A 1 91 ? -15.568 6.473 21.387 1.00 98.25 91 ALA A CA 1
ATOM 694 C C . ALA A 1 91 ? -15.423 5.461 22.540 1.00 98.25 91 ALA A C 1
ATOM 696 O O . ALA A 1 91 ? -16.341 5.336 23.350 1.00 98.25 91 ALA A O 1
ATOM 697 N N . ARG A 1 92 ? -14.282 4.762 22.634 1.00 98.19 92 ARG A N 1
ATOM 698 C CA . ARG A 1 92 ? -14.064 3.588 23.497 1.00 98.19 92 ARG A CA 1
ATOM 699 C C . ARG A 1 92 ? -15.091 2.474 23.252 1.00 98.19 92 ARG A C 1
ATOM 701 O O . ARG A 1 92 ? -15.484 1.776 24.187 1.00 98.19 92 ARG A O 1
ATOM 708 N N . ASP A 1 93 ? -15.536 2.327 22.007 1.00 98.06 93 ASP A N 1
ATOM 709 C CA . ASP A 1 93 ? -16.463 1.279 21.583 1.00 98.06 93 ASP A CA 1
ATOM 710 C C . ASP A 1 93 ? -15.694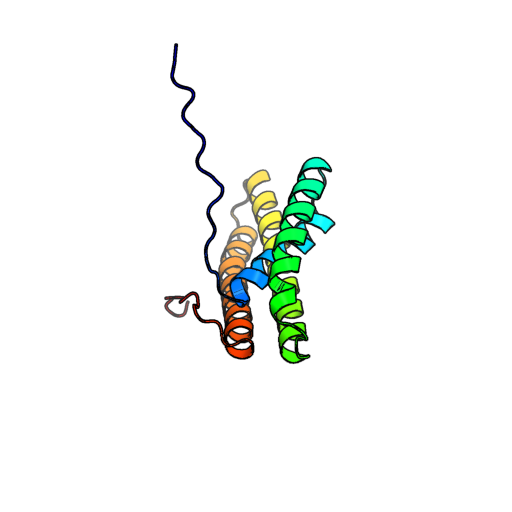 0.120 20.940 1.00 98.06 93 ASP A C 1
ATOM 712 O O . ASP A 1 93 ? -15.256 0.193 19.794 1.00 98.06 93 ASP A O 1
ATOM 716 N N . PHE A 1 94 ? -15.557 -0.969 21.694 1.00 98.06 94 PHE A N 1
ATOM 717 C CA . PHE A 1 94 ? -14.882 -2.199 21.267 1.00 98.06 94 PHE A CA 1
ATOM 718 C C . PHE A 1 94 ? -15.877 -3.321 20.945 1.00 98.06 94 PHE A C 1
ATOM 720 O O . PHE A 1 94 ? -15.580 -4.505 21.113 1.00 98.06 94 PHE A O 1
ATOM 727 N N . GLY A 1 95 ? -17.090 -2.947 20.536 1.00 98.06 95 GLY A N 1
ATOM 728 C CA . GLY A 1 95 ? -18.165 -3.865 20.198 1.00 98.06 95 GLY A CA 1
ATOM 729 C C . GLY A 1 95 ? -18.002 -4.564 18.838 1.00 98.06 95 GLY A C 1
ATOM 730 O O . GLY A 1 95 ? -16.911 -4.628 18.264 1.00 98.06 95 GLY A O 1
ATOM 731 N N . PRO A 1 96 ? -19.106 -5.094 18.279 1.00 98.44 96 PRO A N 1
ATOM 732 C CA . PRO A 1 96 ? -19.084 -5.881 17.045 1.00 98.44 96 PRO A CA 1
ATOM 733 C C . PRO A 1 96 ? -18.435 -5.177 15.847 1.00 98.44 96 PRO A C 1
ATOM 735 O O . PRO A 1 96 ? -17.705 -5.823 15.099 1.00 98.44 96 PRO A O 1
ATOM 738 N N . ARG A 1 97 ? -18.645 -3.861 15.687 1.00 97.69 97 ARG A N 1
ATOM 739 C CA . ARG A 1 97 ? -18.045 -3.083 14.590 1.00 97.69 97 ARG A CA 1
ATOM 740 C C . ARG A 1 97 ? -16.520 -3.048 14.679 1.00 97.69 97 ARG A C 1
ATOM 742 O O . ARG A 1 97 ? -15.853 -3.265 13.675 1.00 97.69 97 ARG A O 1
ATOM 749 N N . PHE A 1 98 ? -15.964 -2.831 15.870 1.00 98.56 98 PHE A N 1
ATOM 750 C CA . PHE A 1 98 ? -14.515 -2.863 16.075 1.00 98.56 98 PHE A CA 1
ATOM 751 C C . PHE A 1 98 ? -13.933 -4.238 15.719 1.00 98.56 98 PHE A C 1
ATOM 753 O O . PHE A 1 98 ? -12.924 -4.325 15.023 1.00 98.56 98 PHE A O 1
ATOM 760 N N . VAL A 1 99 ? -14.596 -5.323 16.141 1.00 98.00 99 VAL A N 1
ATOM 761 C CA . VAL A 1 99 ? -14.175 -6.699 15.819 1.00 98.00 99 VAL A CA 1
ATOM 762 C C . VAL A 1 99 ? -14.237 -6.972 14.313 1.00 98.00 99 VAL A C 1
ATOM 764 O O . VAL A 1 99 ? -13.321 -7.589 13.770 1.00 98.00 99 VAL A O 1
ATOM 767 N N . GLU A 1 100 ? -15.290 -6.517 13.632 1.00 98.00 100 GLU A N 1
ATOM 768 C CA . GLU A 1 100 ? -15.431 -6.621 12.175 1.00 98.00 100 GLU A CA 1
ATOM 769 C C . GLU A 1 100 ? -14.283 -5.901 11.455 1.00 98.00 100 GLU A C 1
ATOM 771 O O . GLU A 1 100 ? -13.604 -6.503 10.623 1.00 98.00 100 GLU A O 1
ATOM 776 N N . LEU A 1 101 ? -14.018 -4.644 11.825 1.00 98.38 101 LEU A N 1
ATOM 777 C CA . LEU A 1 101 ? -12.937 -3.839 11.257 1.00 98.38 101 LEU A CA 1
ATOM 778 C C . LEU A 1 101 ? -11.570 -4.491 11.480 1.00 98.38 101 LEU A C 1
ATOM 780 O O . LEU A 1 101 ? -10.799 -4.644 10.535 1.00 98.38 101 LEU A O 1
ATOM 784 N N . ALA A 1 102 ? -11.288 -4.937 12.707 1.00 96.88 102 ALA A N 1
ATOM 785 C CA . ALA A 1 102 ? -10.037 -5.610 13.040 1.00 96.88 102 ALA A CA 1
ATOM 786 C C . ALA A 1 102 ? -9.828 -6.881 12.202 1.00 96.88 102 ALA A C 1
ATOM 788 O O . ALA A 1 102 ? -8.717 -7.141 11.748 1.00 96.88 102 ALA A O 1
ATOM 789 N N . ARG A 1 103 ? -10.889 -7.656 11.941 1.00 96.38 103 ARG A N 1
ATOM 790 C CA . ARG A 1 103 ? -10.817 -8.829 11.054 1.00 96.38 103 ARG A CA 1
ATOM 791 C C . ARG A 1 103 ? -10.580 -8.436 9.596 1.00 96.38 103 ARG A C 1
ATOM 793 O O . ARG A 1 103 ? -9.757 -9.063 8.931 1.00 96.38 103 ARG A O 1
ATOM 800 N N . A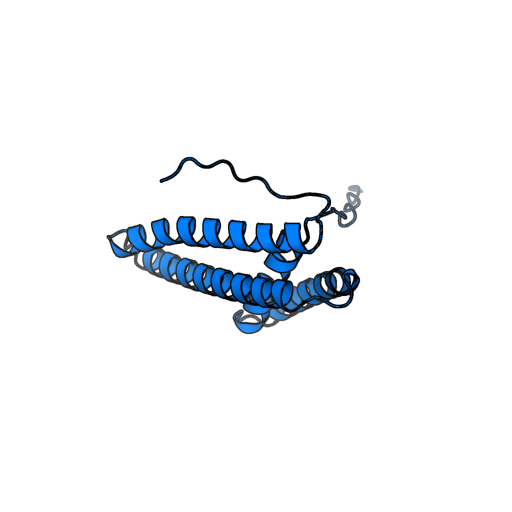LA A 1 104 ? -11.248 -7.388 9.116 1.00 97.19 104 ALA A N 1
ATOM 801 C CA . ALA A 1 104 ? -11.084 -6.890 7.752 1.00 97.19 104 ALA A CA 1
ATOM 802 C C . ALA A 1 104 ? -9.638 -6.456 7.451 1.00 97.19 104 ALA A C 1
ATOM 804 O O . ALA A 1 104 ? -9.165 -6.670 6.337 1.00 97.19 104 ALA A O 1
ATOM 805 N N . VAL A 1 105 ? -8.903 -5.937 8.445 1.00 96.94 105 VAL A N 1
ATOM 806 C CA . VAL A 1 105 ? -7.480 -5.575 8.292 1.00 96.94 105 VAL A CA 1
ATOM 807 C C . VAL A 1 105 ? -6.639 -6.751 7.786 1.00 96.94 105 VAL A C 1
ATOM 809 O O . VAL A 1 105 ? -5.826 -6.562 6.882 1.00 96.94 105 VAL A O 1
ATOM 812 N N . TYR A 1 106 ? -6.801 -7.960 8.335 1.00 92.62 106 TYR A N 1
ATOM 813 C CA . TYR A 1 106 ? -5.997 -9.114 7.907 1.00 92.62 106 TYR A CA 1
ATOM 814 C C . TYR A 1 106 ? -6.350 -9.546 6.482 1.00 92.62 106 TYR A C 1
ATOM 816 O O . TYR A 1 106 ? -5.451 -9.750 5.672 1.00 92.62 106 TYR A O 1
ATOM 824 N N . HIS A 1 107 ? -7.643 -9.578 6.147 1.00 94.88 107 HIS A N 1
ATOM 825 C CA . HIS A 1 107 ? -8.102 -9.921 4.801 1.00 94.88 107 HIS A CA 1
ATOM 826 C C . HIS A 1 107 ? -7.584 -8.942 3.739 1.00 94.88 107 HIS A C 1
ATOM 828 O O . HIS A 1 107 ? -7.062 -9.367 2.707 1.00 94.88 107 HIS A O 1
ATOM 834 N N . GLU A 1 108 ? -7.661 -7.634 3.997 1.00 97.62 108 GLU A N 1
ATOM 835 C CA . GLU A 1 108 ? -7.147 -6.634 3.058 1.00 97.62 108 GLU A CA 1
ATOM 836 C C . GLU A 1 108 ? -5.613 -6.628 3.003 1.00 97.62 108 GLU A C 1
ATOM 838 O O . GLU A 1 108 ? -5.041 -6.451 1.930 1.00 97.62 108 GLU A O 1
ATOM 843 N N . ASN A 1 109 ? -4.914 -6.899 4.110 1.00 96.19 109 ASN A N 1
ATOM 844 C CA . ASN A 1 109 ? -3.456 -7.057 4.092 1.00 96.19 109 ASN A CA 1
ATOM 845 C C . ASN A 1 109 ? -3.000 -8.291 3.300 1.00 96.19 109 ASN A C 1
ATOM 847 O O . ASN A 1 109 ? -1.969 -8.235 2.626 1.00 96.19 109 ASN A O 1
ATOM 851 N N . ASP A 1 110 ? -3.745 -9.393 3.353 1.00 95.06 110 ASP A N 1
ATOM 852 C CA . ASP A 1 110 ? -3.457 -10.584 2.551 1.00 95.06 110 ASP A CA 1
ATOM 853 C C . ASP A 1 110 ? -3.719 -10.321 1.069 1.00 95.06 110 ASP A C 1
ATOM 855 O O . ASP A 1 110 ? -2.890 -10.655 0.216 1.00 95.06 110 ASP A O 1
ATOM 859 N N . ARG A 1 111 ? -4.808 -9.613 0.751 1.00 96.62 111 ARG A N 1
ATOM 860 C CA . ARG A 1 111 ? -5.066 -9.129 -0.607 1.00 96.62 111 ARG A CA 1
ATOM 861 C C . ARG A 1 111 ? -3.948 -8.204 -1.093 1.00 96.62 111 ARG A C 1
ATOM 863 O O . ARG A 1 111 ? -3.463 -8.385 -2.209 1.00 96.62 111 ARG A O 1
ATOM 870 N N . ARG A 1 112 ? -3.484 -7.267 -0.258 1.00 98.00 112 ARG A N 1
ATOM 871 C CA . ARG A 1 112 ? -2.356 -6.367 -0.560 1.00 98.00 112 ARG A CA 1
ATOM 872 C C . ARG A 1 112 ? -1.094 -7.153 -0.889 1.00 98.00 112 ARG A C 1
ATOM 874 O O . ARG A 1 112 ? -0.448 -6.889 -1.900 1.00 98.00 112 ARG A O 1
ATOM 881 N N . ALA A 1 113 ? -0.772 -8.155 -0.074 1.00 97.06 113 ALA A N 1
ATOM 882 C CA . ALA A 1 113 ? 0.381 -9.020 -0.287 1.00 97.06 113 ALA A CA 1
ATOM 883 C C . ALA A 1 113 ? 0.276 -9.814 -1.599 1.00 97.06 113 ALA A C 1
ATOM 885 O O . ALA A 1 113 ? 1.240 -9.863 -2.363 1.00 97.06 113 ALA A O 1
ATOM 886 N N . ALA A 1 114 ? -0.900 -10.363 -1.912 1.00 96.19 114 ALA A N 1
ATOM 887 C CA . ALA A 1 114 ? -1.135 -11.061 -3.174 1.00 96.19 114 ALA A CA 1
ATOM 888 C C . ALA A 1 114 ? -0.976 -10.131 -4.392 1.00 96.19 114 ALA A C 1
ATOM 890 O O . ALA A 1 114 ? -0.404 -10.523 -5.408 1.00 96.19 114 ALA A O 1
ATOM 891 N N . VAL A 1 115 ? -1.434 -8.877 -4.302 1.00 98.12 115 VAL A N 1
ATOM 892 C CA . VAL A 1 115 ? -1.230 -7.871 -5.360 1.00 98.12 115 VAL A CA 1
ATOM 893 C C . VAL A 1 115 ? 0.258 -7.540 -5.523 1.00 98.12 115 VAL A C 1
ATOM 895 O O . VAL A 1 115 ? 0.772 -7.586 -6.640 1.00 98.12 115 VAL A O 1
ATOM 898 N N . LYS A 1 116 ? 0.979 -7.286 -4.421 1.00 98.12 116 LYS A N 1
ATOM 899 C CA . LYS A 1 116 ? 2.435 -7.053 -4.434 1.00 98.12 116 LYS A CA 1
ATOM 900 C C . LYS A 1 116 ? 3.188 -8.213 -5.089 1.00 98.12 116 LYS A C 1
ATOM 902 O O . LYS A 1 116 ? 4.104 -7.984 -5.874 1.00 98.12 116 LYS A O 1
ATOM 907 N N . ARG A 1 117 ? 2.786 -9.457 -4.804 1.00 97.19 117 ARG A N 1
ATOM 908 C CA . ARG A 1 117 ? 3.382 -10.661 -5.398 1.00 97.19 117 ARG A CA 1
ATOM 909 C C . ARG A 1 117 ? 3.187 -10.712 -6.915 1.00 97.19 117 ARG A C 1
ATOM 911 O O . ARG A 1 117 ? 4.161 -10.949 -7.620 1.00 97.19 117 ARG A O 1
ATOM 918 N N . ARG A 1 118 ? 1.986 -10.390 -7.416 1.00 97.19 118 ARG A N 1
ATOM 919 C CA . ARG A 1 118 ? 1.715 -10.286 -8.864 1.00 97.19 118 ARG A CA 1
ATOM 920 C C . ARG A 1 118 ? 2.647 -9.280 -9.551 1.00 97.19 118 ARG A C 1
ATOM 922 O O . ARG A 1 118 ? 3.195 -9.578 -10.606 1.00 97.19 118 ARG A O 1
ATOM 929 N N . ILE A 1 119 ? 2.870 -8.116 -8.934 1.00 98.12 119 ILE A N 1
ATOM 930 C CA . ILE A 1 119 ? 3.806 -7.098 -9.447 1.00 98.12 119 ILE A CA 1
ATOM 931 C C . ILE A 1 119 ? 5.246 -7.626 -9.438 1.00 98.12 119 ILE A C 1
ATOM 933 O O . ILE A 1 119 ? 5.972 -7.459 -10.417 1.00 98.12 119 ILE A O 1
ATOM 937 N N . ASN A 1 120 ? 5.657 -8.286 -8.351 1.00 98.12 120 ASN A N 1
ATOM 938 C CA . ASN A 1 120 ? 6.993 -8.866 -8.239 1.00 98.12 120 ASN A CA 1
ATOM 939 C C . ASN A 1 120 ? 7.287 -9.878 -9.345 1.00 98.12 120 ASN A C 1
ATOM 941 O O . ASN A 1 120 ? 8.379 -9.853 -9.906 1.00 98.12 120 ASN A O 1
ATOM 945 N N . GLU A 1 121 ? 6.324 -10.745 -9.643 1.00 96.25 121 GLU A N 1
ATOM 946 C CA . GLU A 1 121 ? 6.434 -11.769 -10.682 1.00 96.25 121 GLU A CA 1
ATOM 947 C C . GLU A 1 121 ? 6.475 -11.144 -12.080 1.00 96.25 121 GLU A C 1
ATOM 949 O O . GLU A 1 121 ? 7.359 -11.478 -12.867 1.00 96.25 121 GLU A O 1
ATOM 954 N N . ALA A 1 122 ? 5.588 -10.186 -12.365 1.00 96.94 122 ALA A N 1
ATOM 955 C CA . ALA A 1 122 ? 5.531 -9.511 -13.662 1.00 96.94 122 ALA A CA 1
ATOM 956 C C . ALA A 1 122 ? 6.812 -8.723 -13.989 1.00 96.94 122 ALA A C 1
ATOM 958 O O . ALA A 1 122 ? 7.243 -8.690 -15.139 1.00 96.94 122 ALA A O 1
ATOM 959 N N . LEU A 1 123 ? 7.446 -8.123 -12.977 1.00 96.75 123 LEU A N 1
ATOM 960 C CA . LEU A 1 123 ? 8.669 -7.326 -13.132 1.00 96.75 123 LEU A CA 1
ATOM 961 C C . LEU A 1 123 ? 9.952 -8.079 -12.739 1.00 96.75 123 LEU A C 1
ATOM 963 O O . LEU A 1 123 ? 11.003 -7.454 -12.595 1.00 96.75 123 LEU A O 1
ATOM 967 N N . ALA A 1 124 ? 9.868 -9.401 -12.547 1.00 96.19 124 ALA A N 1
ATOM 968 C CA . ALA A 1 124 ? 10.988 -10.277 -12.191 1.00 96.19 124 ALA A CA 1
ATOM 969 C C . ALA A 1 124 ? 11.855 -9.733 -11.035 1.00 96.19 124 ALA A C 1
ATOM 971 O O . ALA A 1 124 ? 13.075 -9.599 -11.150 1.00 96.19 124 ALA A O 1
ATOM 972 N N . SER A 1 125 ? 11.214 -9.388 -9.914 1.00 96.69 125 SER A N 1
ATOM 973 C CA . SER A 1 125 ? 11.903 -8.864 -8.727 1.00 96.69 125 SER A CA 1
ATOM 974 C C . SER A 1 125 ? 12.988 -9.822 -8.219 1.00 96.69 125 SER A C 1
ATOM 976 O O . SER A 1 125 ? 12.730 -11.004 -8.012 1.00 96.69 125 SER A O 1
ATOM 978 N N . GLU A 1 126 ? 14.184 -9.287 -7.943 1.00 95.62 126 GLU A N 1
ATOM 979 C CA . GLU A 1 126 ? 15.329 -10.037 -7.388 1.00 95.62 126 GLU A CA 1
ATOM 980 C C . GLU A 1 126 ? 15.059 -10.550 -5.963 1.00 95.62 126 GLU A C 1
ATOM 982 O O . GLU A 1 126 ? 15.534 -11.613 -5.572 1.00 95.62 126 GLU A O 1
ATOM 987 N N . ILE A 1 127 ? 14.287 -9.787 -5.188 1.00 95.69 127 ILE A N 1
ATOM 988 C CA . ILE A 1 127 ? 13.874 -10.122 -3.825 1.00 95.69 127 ILE A CA 1
ATOM 989 C C . ILE A 1 127 ? 12.360 -10.015 -3.710 1.00 95.69 127 ILE A C 1
ATOM 991 O O . ILE A 1 127 ? 11.745 -9.183 -4.373 1.00 95.69 127 ILE A O 1
ATOM 995 N N . VAL A 1 128 ? 11.762 -10.831 -2.847 1.00 94.00 128 VAL A N 1
ATOM 996 C CA . VAL A 1 128 ? 10.324 -10.820 -2.562 1.00 94.00 128 VAL A CA 1
ATOM 997 C C . VAL A 1 128 ? 10.093 -11.008 -1.064 1.00 94.00 128 VAL A C 1
ATOM 999 O O . VAL A 1 128 ? 10.854 -11.705 -0.397 1.00 94.00 128 VAL A O 1
ATOM 1002 N N . GLU A 1 129 ? 9.062 -10.359 -0.528 1.00 88.88 129 GLU A N 1
ATOM 1003 C CA . GLU A 1 129 ? 8.594 -10.611 0.838 1.00 88.88 129 GLU A CA 1
ATOM 1004 C C . GLU A 1 129 ? 7.846 -11.954 0.870 1.00 88.88 129 GLU A C 1
ATOM 1006 O O . GLU A 1 129 ? 6.966 -12.195 0.038 1.00 88.88 129 GLU A O 1
ATOM 1011 N N . GLU A 1 130 ? 8.185 -12.818 1.828 1.00 87.38 130 GLU A N 1
ATOM 1012 C CA . GLU A 1 130 ? 7.471 -14.072 2.078 1.00 87.38 130 GLU A CA 1
ATOM 1013 C C . GLU A 1 130 ? 6.515 -13.910 3.260 1.00 87.38 130 GLU A C 1
ATOM 1015 O O . GLU A 1 130 ? 6.868 -13.354 4.302 1.00 87.38 130 GLU A O 1
ATOM 1020 N N . LYS A 1 131 ? 5.295 -14.428 3.111 1.00 79.31 131 LYS A N 1
ATOM 1021 C CA . LYS A 1 131 ? 4.281 -14.438 4.169 1.00 79.31 131 LYS A CA 1
ATOM 1022 C C . LYS A 1 131 ? 4.121 -15.870 4.667 1.00 79.31 131 LYS A C 1
ATOM 1024 O O . LYS A 1 131 ? 3.937 -16.790 3.877 1.00 79.31 131 LYS A O 1
ATOM 1029 N N . SER A 1 132 ? 4.164 -16.050 5.984 1.00 67.25 132 SER A N 1
ATOM 1030 C CA . SER A 1 132 ? 3.863 -17.325 6.637 1.00 67.25 132 SER A CA 1
ATOM 1031 C C . SER A 1 132 ? 2.618 -17.144 7.492 1.00 67.25 132 SER A C 1
ATOM 1033 O O . SER A 1 132 ? 2.700 -16.607 8.596 1.00 67.25 132 SER A O 1
ATOM 1035 N N . TYR A 1 133 ? 1.463 -17.559 6.973 1.00 64.44 133 TYR A N 1
ATOM 1036 C CA . TYR A 1 133 ? 0.236 -17.651 7.761 1.00 64.44 133 TYR A CA 1
ATOM 1037 C C . TYR A 1 133 ? -0.451 -18.988 7.516 1.00 64.44 133 TYR A C 1
ATOM 1039 O O . TYR A 1 133 ? -0.467 -19.504 6.398 1.00 64.44 133 TYR A O 1
ATOM 1047 N N . ALA A 1 134 ? -1.038 -19.534 8.577 1.00 60.53 134 ALA A N 1
ATOM 1048 C CA . ALA A 1 134 ? -2.057 -20.561 8.447 1.00 60.53 134 ALA A CA 1
ATOM 1049 C C . ALA A 1 134 ? -3.353 -19.914 7.936 1.00 60.53 134 ALA A C 1
ATOM 1051 O O . ALA A 1 134 ? -3.617 -18.749 8.234 1.00 60.53 134 ALA A O 1
ATOM 1052 N N . ALA A 1 135 ? -4.156 -20.666 7.181 1.00 62.91 135 ALA A N 1
ATOM 1053 C CA . ALA A 1 135 ? -5.507 -20.230 6.845 1.00 62.91 135 ALA A CA 1
ATOM 1054 C C . ALA A 1 135 ? -6.294 -19.956 8.142 1.00 62.91 135 ALA A C 1
ATOM 1056 O O . ALA A 1 135 ? -6.230 -20.761 9.076 1.00 62.91 135 ALA A O 1
ATOM 1057 N N . TYR A 1 136 ? -6.965 -18.803 8.191 1.00 66.25 136 TYR A N 1
ATOM 1058 C CA . TYR A 1 136 ? -7.820 -18.372 9.301 1.00 66.25 136 TYR A CA 1
ATOM 1059 C C . TYR A 1 136 ? -9.194 -19.044 9.271 1.00 66.25 136 TYR A C 1
ATOM 1061 O O . TYR A 1 136 ? -9.698 -19.311 8.156 1.00 66.25 136 TYR A O 1
#

Secondary structure (DSSP, 8-state):
------PPPPP-----HHHHHHHHHHHHHHHHH---HHHHHHHHHHHHHHHHHHGGG-SPPHHHHHHHHHHHHHHHHHHHHHHHHHHHHHHT--SHHHHHHHHHHHHHHHHHHHHHHHHHHHTT-SS---------

Radius of gyration: 18.16 Å; chains: 1; bounding box: 53×42×44 Å

Foldseek 3Di:
DPPPPDDDDDDDDDDFQLVLLLLLLLLVVCLVPPDDPVSNVVSVVVNVVSVVVVCVLPDDDPQLVVLSVQSNVLSVVLVVLVVVLVVCVVVVNCDPSNVVSVVVNVVSVVSSLVSSVSNRVSSVTPDHDDDDDDDD

Sequence (136 aa):
MTDAATRPATPVAKVSWGELFDKITILRIKVRRLAKPEQVRNAAHELAVLEETAATAGTLDSGVLAAIDDLTAVNETLWTIEDDIRDCERARDFGPRFVELARAVYHENDRRAAVKRRINEALASEIVEEKSYAAY

Organism: NCBI:txid1920512

pLDDT: mean 94.06, std 10.26, range [47.69, 98.88]